Protein AF-A0A5N5GUP9-F1 (afdb_monomer_lite)

Foldseek 3Di:
DDDDDDPPPDPPPPPPPPPPDPCPVVVVVVVVVVVVVVVVVVVVVVVVVVVVVVVVVVVVVVVVVVVVVVVVVVVVVVVVVVVVVVVVVVVVVVVVVVVVVD

Sequence (102 aa):
MEPPPLSGSLNAYPMSSFSYVDSETPLKNIDQVRGKLDYENGVSEYWNHKLMKVEKKFVDLNGKANEKCRGHIESYERSREGKAKMEEKHNKGFEDSRRLTK

Secondary structure (DSSP, 8-state):
-PPPP------------------HHHHHHHHHHHHHHHHHHHHHHHHHHHHHHHHHHHHHHHHHHHHHHHHHHHHHHHHHHHHHHHHHHHHHHHHHHHHHT-

pLDDT: mean 87.95, std 15.72, range [47.66, 98.62]

Organism: NCBI:txid2448454

Radius of gyration: 47.07 Å; chains: 1; bounding box: 59×29×158 Å

Structure (mmCIF, N/CA/C/O backbone):
data_AF-A0A5N5GUP9-F1
#
_entry.id   AF-A0A5N5GUP9-F1
#
loop_
_atom_site.group_PDB
_atom_site.id
_atom_site.type_symbol
_atom_site.label_atom_id
_atom_site.label_alt_id
_atom_site.label_comp_id
_atom_site.label_asym_id
_atom_site.label_entity_id
_atom_site.label_seq_id
_atom_site.pdbx_PDB_ins_code
_atom_site.Cartn_x
_atom_site.Cartn_y
_atom_site.Cartn_z
_atom_site.occupancy
_atom_site.B_iso_or_equiv
_atom_site.auth_seq_id
_atom_site.auth_comp_id
_atom_site.auth_asym_id
_atom_site.auth_atom_id
_atom_site.pdbx_PDB_model_num
ATOM 1 N N . MET A 1 1 ? -18.150 21.727 107.713 1.00 55.50 1 MET A N 1
ATOM 2 C CA . MET A 1 1 ? -17.535 22.022 106.404 1.00 55.50 1 MET A CA 1
ATOM 3 C C . MET A 1 1 ? -17.918 20.878 105.487 1.00 55.50 1 MET A C 1
ATOM 5 O O . MET A 1 1 ? -17.477 19.762 105.720 1.00 55.50 1 MET A O 1
ATOM 9 N N . GLU A 1 2 ? -18.840 21.131 104.568 1.00 54.16 2 GLU A N 1
ATOM 10 C CA . GLU A 1 2 ? -19.415 20.150 103.639 1.00 54.16 2 GLU A CA 1
ATOM 11 C C . GLU A 1 2 ? -18.610 20.189 102.320 1.00 54.16 2 GLU A C 1
ATOM 13 O O . GLU A 1 2 ? -18.193 21.283 101.927 1.00 54.16 2 GLU A O 1
ATOM 18 N N . PRO A 1 3 ? -18.297 19.053 101.665 1.00 68.12 3 PRO A N 1
ATOM 19 C CA . PRO A 1 3 ? -17.501 19.064 100.439 1.00 68.12 3 PRO A CA 1
ATOM 20 C C . PRO A 1 3 ? -18.348 19.534 99.241 1.00 68.12 3 PRO A C 1
ATOM 22 O O . PRO A 1 3 ? -19.548 19.258 99.199 1.00 68.12 3 PRO A O 1
ATOM 25 N N . PRO A 1 4 ? -17.758 20.227 98.247 1.00 68.44 4 PRO A N 1
ATOM 26 C CA . PRO A 1 4 ? -18.506 20.683 97.082 1.00 68.44 4 PRO A CA 1
ATOM 27 C C . PRO A 1 4 ? -18.902 19.492 96.191 1.00 68.44 4 PRO A C 1
ATOM 29 O O . PRO A 1 4 ? -18.161 18.505 96.122 1.00 68.44 4 PRO A O 1
ATOM 32 N N . PRO A 1 5 ? -20.047 19.561 95.486 1.00 63.66 5 PRO A N 1
ATOM 33 C CA . PRO A 1 5 ? -20.489 18.478 94.622 1.00 63.66 5 PRO A CA 1
ATOM 34 C C . PRO A 1 5 ? -19.509 18.293 93.459 1.00 63.66 5 PRO A C 1
ATOM 36 O O . PRO A 1 5 ? -19.117 19.252 92.792 1.00 63.66 5 PRO A O 1
ATOM 39 N N . LEU A 1 6 ? -19.115 17.040 93.221 1.00 60.53 6 LEU A N 1
ATOM 40 C CA . LEU A 1 6 ? -18.308 16.642 92.072 1.00 60.53 6 LEU A CA 1
ATOM 41 C C . LEU A 1 6 ? -19.073 16.986 90.792 1.00 60.53 6 LEU A C 1
ATOM 43 O O . LEU A 1 6 ? -20.119 16.400 90.513 1.00 60.53 6 LEU A O 1
ATOM 47 N N . SER A 1 7 ? -18.540 17.934 90.021 1.00 58.53 7 SER A N 1
ATOM 48 C CA . SER A 1 7 ? -18.992 18.240 88.668 1.00 58.53 7 SER A CA 1
ATOM 49 C C . SER A 1 7 ? -19.037 16.952 87.851 1.00 58.53 7 SER A C 1
ATOM 51 O O . SER A 1 7 ? -18.002 16.414 87.455 1.00 58.53 7 SER A O 1
ATOM 53 N N . GLY A 1 8 ? -20.249 16.455 87.609 1.00 59.50 8 GLY A N 1
ATOM 54 C CA . GLY A 1 8 ? -20.519 15.391 86.658 1.00 59.50 8 GLY A CA 1
ATOM 55 C C . GLY A 1 8 ? -20.174 15.868 85.254 1.00 59.50 8 GLY A C 1
ATOM 56 O O . GLY A 1 8 ? -21.040 16.341 84.524 1.00 59.50 8 GLY A O 1
ATOM 57 N N . SER A 1 9 ? -18.905 15.750 84.869 1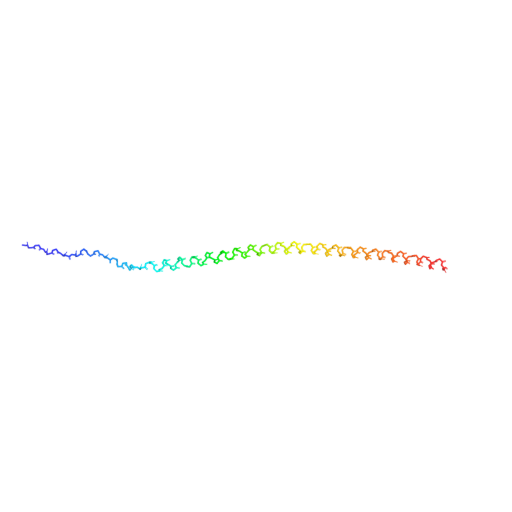.00 54.09 9 SER A N 1
ATOM 58 C CA . SER A 1 9 ? -18.524 15.765 83.464 1.00 54.09 9 SER A CA 1
ATOM 59 C C . SER A 1 9 ? -18.878 14.402 82.897 1.00 54.09 9 SER A C 1
ATOM 61 O O . SER A 1 9 ? -18.135 13.430 83.037 1.00 54.09 9 SER A O 1
ATOM 63 N N . LEU A 1 10 ? -20.061 14.358 82.290 1.00 49.69 10 LEU A N 1
ATOM 64 C CA . LEU A 1 10 ? -20.494 13.346 81.344 1.00 49.69 10 LEU A CA 1
ATOM 65 C C . LEU A 1 10 ? -19.284 12.920 80.500 1.00 49.69 10 LEU A C 1
ATOM 67 O O . LEU A 1 10 ? -18.661 13.754 79.841 1.00 49.69 10 LEU A O 1
ATOM 71 N N . ASN A 1 11 ? -18.933 11.637 80.548 1.00 51.06 11 ASN A N 1
ATOM 72 C CA . ASN A 1 11 ? -17.938 11.041 79.668 1.00 51.06 11 ASN A CA 1
ATOM 73 C C . ASN A 1 11 ? -18.548 10.983 78.257 1.00 51.06 11 ASN A C 1
ATOM 75 O O . ASN A 1 11 ? -18.986 9.938 77.783 1.00 51.06 11 ASN A O 1
ATOM 79 N N . ALA A 1 12 ? -18.698 12.150 77.632 1.00 47.66 12 ALA A N 1
ATOM 80 C CA . ALA A 1 12 ? -19.118 12.285 76.258 1.00 47.66 12 ALA A CA 1
ATOM 81 C C . ALA A 1 12 ? -17.910 11.909 75.406 1.00 47.66 12 ALA A C 1
ATOM 83 O O . ALA A 1 12 ? -17.142 12.765 74.972 1.00 47.66 12 ALA A O 1
ATOM 84 N N . TYR A 1 13 ? -17.733 10.607 75.174 1.00 58.12 13 TYR A N 1
ATOM 85 C CA . TYR A 1 13 ? -17.070 10.179 73.954 1.00 58.12 13 TYR A CA 1
ATOM 86 C C . TYR A 1 13 ? -17.741 10.957 72.821 1.00 58.12 13 TYR A C 1
ATOM 88 O O . TYR A 1 13 ? -18.963 10.841 72.669 1.00 58.12 13 TYR A O 1
ATOM 96 N N . PRO A 1 14 ? -17.010 11.763 72.034 1.00 52.91 14 PRO A N 1
ATOM 97 C CA . PRO A 1 14 ? -17.561 12.181 70.771 1.00 52.91 14 PRO A CA 1
ATOM 98 C C . PRO A 1 14 ? -17.717 10.872 70.000 1.00 52.91 14 PRO A C 1
ATOM 100 O O . PRO A 1 14 ? -16.732 10.305 69.525 1.00 52.91 14 PRO A O 1
ATOM 103 N N . MET A 1 15 ? -18.941 10.340 69.914 1.00 56.41 15 MET A N 1
ATOM 104 C CA . MET A 1 15 ? -19.298 9.500 68.781 1.00 56.41 15 MET A CA 1
ATOM 105 C C . MET A 1 15 ? -19.094 10.417 67.586 1.00 56.41 15 MET A C 1
ATOM 107 O O . MET A 1 15 ? -19.979 11.187 67.214 1.00 56.41 15 MET A O 1
ATOM 111 N N . SER A 1 16 ? -17.858 10.404 67.078 1.00 57.00 16 SER A N 1
ATOM 112 C CA . SER A 1 16 ? -17.495 10.921 65.779 1.00 57.00 16 SER A CA 1
ATOM 113 C C . SER A 1 16 ? -18.569 10.378 64.867 1.00 57.00 16 SER A C 1
ATOM 115 O O . SER A 1 16 ? -18.655 9.165 64.657 1.00 57.00 16 SER A O 1
ATOM 117 N N . SER A 1 17 ? -19.476 11.263 64.463 1.00 59.03 17 SER A N 1
ATOM 118 C CA . SER A 1 17 ? -20.582 10.937 63.582 1.00 59.03 17 SER A CA 1
ATOM 119 C C . SER A 1 17 ? -19.965 10.744 62.209 1.00 59.03 17 SER A C 1
ATOM 121 O O . SER A 1 17 ? -20.052 11.602 61.339 1.00 59.03 17 SER A O 1
ATOM 123 N N . PHE A 1 18 ? -19.233 9.641 62.053 1.00 63.84 18 PHE A N 1
ATOM 124 C CA . PHE A 1 18 ? -18.801 9.160 60.765 1.00 63.84 18 PHE A CA 1
ATOM 125 C C . PHE A 1 18 ? -20.087 8.868 60.013 1.00 63.84 18 PHE A C 1
ATOM 127 O O . PHE A 1 18 ? -20.830 7.951 60.363 1.00 63.84 18 PHE A O 1
ATOM 134 N N . SER A 1 19 ? -20.382 9.696 59.016 1.00 69.00 19 SER A N 1
ATOM 135 C CA . SER A 1 19 ? -21.417 9.395 58.044 1.00 69.00 19 SER A CA 1
ATOM 136 C C . SER A 1 19 ? -21.018 8.081 57.379 1.00 69.00 19 SER A C 1
ATOM 138 O O . SER A 1 19 ? -20.099 8.049 56.559 1.00 69.00 19 SER A O 1
ATOM 140 N N . TYR A 1 20 ? -21.650 6.986 57.791 1.00 68.38 20 TYR A N 1
ATOM 141 C CA . TYR A 1 20 ? -21.522 5.702 57.126 1.00 68.38 20 TYR A CA 1
ATOM 142 C C . TYR A 1 20 ? -22.182 5.846 55.756 1.00 68.38 20 TYR A C 1
ATOM 144 O O . TYR A 1 20 ? -23.405 5.852 55.634 1.00 68.38 20 TYR A O 1
ATOM 152 N N . VAL A 1 21 ? -21.361 6.079 54.735 1.00 70.50 21 VAL A N 1
ATOM 153 C CA . VAL A 1 21 ? -21.811 6.067 53.347 1.00 70.50 21 VAL A CA 1
ATOM 154 C C . VAL A 1 21 ? -21.980 4.605 52.963 1.00 70.50 21 VAL A C 1
ATOM 156 O O . VAL A 1 21 ? -21.020 3.837 53.024 1.00 70.50 21 VAL A O 1
ATOM 159 N N . ASP A 1 22 ? -23.202 4.231 52.596 1.00 76.62 22 ASP A N 1
ATOM 160 C CA . ASP A 1 22 ? -23.496 2.916 52.039 1.00 76.62 22 ASP A CA 1
ATOM 161 C C . ASP A 1 22 ? -22.633 2.693 50.786 1.00 76.62 22 ASP A C 1
ATOM 163 O O . ASP A 1 22 ? -22.781 3.367 49.764 1.00 76.62 22 ASP A O 1
ATOM 167 N N . SER A 1 23 ? -21.654 1.798 50.908 1.00 76.00 23 SER A N 1
ATOM 168 C CA . SER A 1 23 ? -20.617 1.569 49.902 1.00 76.00 23 SER A CA 1
ATOM 169 C C . SER A 1 23 ? -21.041 0.568 48.828 1.00 76.00 23 SER A C 1
ATOM 171 O O . SER A 1 23 ? -20.345 0.428 47.820 1.00 76.00 23 SER A O 1
ATOM 173 N N . GLU A 1 24 ? -22.2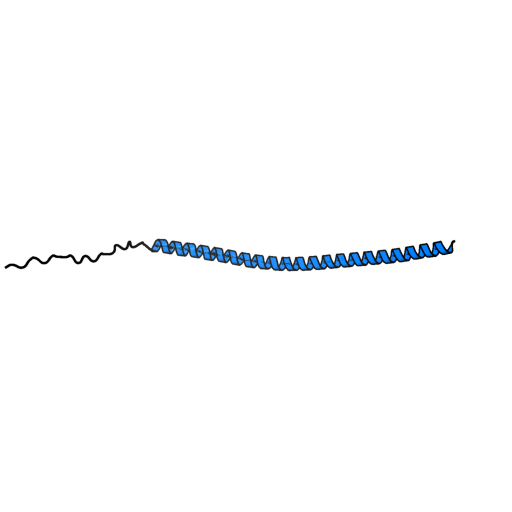01 -0.080 48.978 1.00 79.31 24 GLU A N 1
ATOM 174 C CA . GLU A 1 24 ? -22.660 -1.112 48.050 1.00 79.31 24 GLU A CA 1
ATOM 175 C C . GLU A 1 24 ? -22.965 -0.542 46.653 1.00 79.31 24 GLU A C 1
ATOM 177 O O . GLU A 1 24 ? -22.639 -1.154 45.632 1.00 79.31 24 GLU A O 1
ATOM 182 N N . THR A 1 25 ? -23.544 0.662 46.584 1.00 81.62 25 THR A N 1
ATOM 183 C CA . THR A 1 25 ? -23.857 1.327 45.308 1.00 81.62 25 THR A CA 1
ATOM 184 C C . THR A 1 25 ? -22.617 1.894 44.595 1.00 81.62 25 THR A C 1
ATOM 186 O O . THR A 1 25 ? -22.473 1.627 43.396 1.00 81.62 25 THR A O 1
ATOM 189 N N . PRO A 1 26 ? -21.674 2.588 45.272 1.00 82.88 26 PRO A N 1
ATOM 190 C CA . PRO A 1 26 ? -20.389 2.960 44.681 1.00 82.88 26 PRO A CA 1
ATOM 191 C C . PRO A 1 26 ? -19.583 1.773 44.142 1.00 82.88 26 PRO A C 1
ATOM 193 O O . PRO A 1 26 ? -19.035 1.867 43.046 1.00 82.88 26 PRO A O 1
ATOM 196 N N . LEU A 1 27 ? -19.532 0.649 44.869 1.00 80.19 27 LEU A N 1
ATOM 197 C CA . LEU A 1 27 ? -18.757 -0.530 44.461 1.00 80.19 27 LEU A CA 1
ATOM 198 C C . LEU A 1 27 ? -19.296 -1.162 43.172 1.00 80.19 27 LEU A C 1
ATOM 200 O O . LEU A 1 27 ? -18.529 -1.396 42.240 1.00 80.19 27 LEU A O 1
ATOM 204 N N . LYS A 1 28 ? -20.620 -1.342 43.061 1.00 82.94 28 LYS A N 1
ATOM 205 C CA . LYS A 1 28 ? -21.256 -1.857 41.832 1.00 82.94 28 LYS A CA 1
ATOM 206 C C . LYS A 1 28 ? -20.985 -0.965 40.618 1.00 82.94 28 LYS A C 1
ATOM 208 O O . LYS A 1 28 ? -20.803 -1.470 39.511 1.00 82.94 28 LYS A O 1
ATOM 213 N N . ASN A 1 29 ? -20.943 0.353 40.817 1.00 89.81 29 ASN A N 1
ATOM 214 C CA . ASN A 1 29 ? -20.609 1.298 39.754 1.00 89.81 29 ASN A CA 1
ATOM 215 C C . ASN A 1 29 ? -19.146 1.137 39.300 1.00 89.81 29 ASN A C 1
ATOM 217 O O . ASN A 1 29 ? -18.882 1.068 38.101 1.00 89.81 29 ASN A O 1
ATOM 221 N N . ILE A 1 30 ? -18.208 0.988 40.244 1.00 93.12 30 ILE A N 1
ATOM 222 C CA . ILE A 1 30 ? -16.784 0.772 39.945 1.00 93.12 30 ILE A CA 1
ATOM 223 C C . ILE A 1 30 ? -16.576 -0.518 39.146 1.00 93.12 30 ILE A C 1
ATOM 225 O O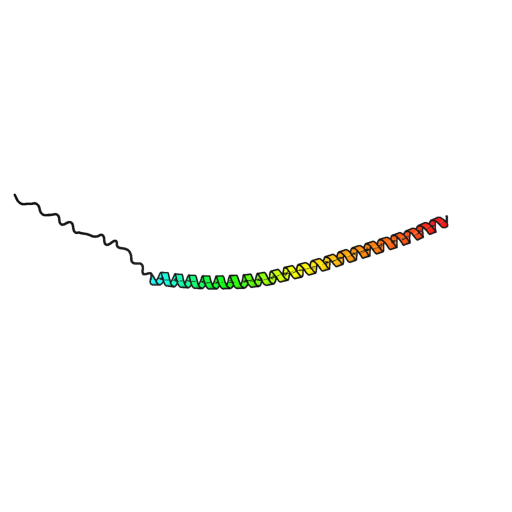 . ILE A 1 30 ? -15.885 -0.491 38.126 1.00 93.12 30 ILE A O 1
ATOM 229 N N . ASP A 1 31 ? -17.200 -1.625 39.552 1.00 93.50 31 ASP A N 1
ATOM 230 C CA . ASP A 1 31 ? -17.084 -2.901 38.837 1.00 93.50 31 ASP A CA 1
ATOM 231 C C . ASP A 1 31 ? -17.645 -2.809 37.412 1.00 93.50 31 ASP A C 1
ATOM 233 O O . ASP A 1 31 ? -17.046 -3.323 36.464 1.00 93.50 31 ASP A O 1
ATOM 237 N N . GLN A 1 32 ? -18.758 -2.092 37.232 1.00 94.75 32 GLN A N 1
ATOM 238 C CA . GLN A 1 32 ? -19.339 -1.852 35.913 1.00 94.75 32 GLN A CA 1
ATOM 239 C C . GLN A 1 32 ? -18.415 -1.013 35.019 1.00 94.75 32 GLN A C 1
ATOM 241 O O . GLN A 1 32 ? -18.209 -1.351 33.849 1.00 94.75 32 GLN A O 1
ATOM 246 N N . VAL A 1 33 ? -17.850 0.074 35.552 1.00 95.69 33 VAL A N 1
ATOM 247 C CA . VAL A 1 33 ? -16.898 0.929 34.825 1.00 95.69 33 VAL A CA 1
ATOM 248 C C . VAL A 1 33 ? -15.646 0.139 34.454 1.00 95.69 33 VAL A C 1
ATOM 250 O O . VAL A 1 33 ? -15.178 0.233 33.319 1.00 95.69 33 VAL A O 1
ATOM 253 N N . ARG A 1 34 ? -15.140 -0.690 35.371 1.00 96.94 34 ARG A N 1
ATOM 254 C CA . ARG A 1 34 ? -13.988 -1.558 35.128 1.00 96.94 34 ARG A CA 1
ATOM 255 C C . ARG A 1 34 ? -14.258 -2.552 34.000 1.00 96.94 34 ARG A C 1
ATOM 257 O O . ARG A 1 34 ? -13.471 -2.617 33.064 1.00 96.94 34 ARG A O 1
ATOM 264 N N . GLY A 1 35 ? -15.394 -3.249 34.028 1.00 96.81 35 GLY A N 1
ATOM 265 C CA . GLY A 1 35 ? -15.759 -4.185 32.960 1.00 96.81 35 GLY A CA 1
ATOM 266 C C . GLY A 1 35 ? -15.886 -3.510 31.590 1.00 96.81 35 GLY A C 1
ATOM 267 O O . GLY A 1 35 ? -15.491 -4.082 30.573 1.00 96.81 35 GLY A O 1
ATOM 268 N N . LYS A 1 36 ? -16.383 -2.266 31.551 1.00 97.31 36 LYS A N 1
ATOM 269 C CA . LYS A 1 36 ? -16.438 -1.473 30.317 1.00 97.31 36 LYS A CA 1
ATOM 270 C C . LYS A 1 36 ? -15.038 -1.127 29.797 1.00 97.31 36 LYS A C 1
ATOM 272 O O . LYS A 1 36 ? -14.794 -1.287 28.603 1.00 97.31 36 LYS A O 1
ATOM 277 N N . LEU A 1 37 ? -14.130 -0.694 30.673 1.00 97.62 37 LEU A N 1
ATOM 278 C CA . LEU A 1 37 ? -12.741 -0.399 30.307 1.00 97.62 37 LEU A CA 1
ATOM 279 C C . LEU A 1 37 ? -12.006 -1.643 29.798 1.00 97.62 37 LEU A C 1
ATOM 281 O O . LEU A 1 37 ? -11.314 -1.559 28.788 1.00 97.62 37 LEU A O 1
ATOM 285 N N . ASP A 1 38 ? -12.197 -2.795 30.442 1.00 98.06 38 ASP A N 1
ATOM 286 C CA . ASP A 1 38 ? -11.578 -4.056 30.022 1.00 98.06 38 ASP A CA 1
ATOM 287 C C . ASP A 1 38 ? -12.040 -4.459 28.608 1.00 98.06 38 ASP A C 1
ATOM 289 O O . ASP A 1 38 ? -11.228 -4.848 27.764 1.00 98.06 38 ASP A O 1
ATOM 293 N N . TYR A 1 39 ? -13.337 -4.304 28.312 1.00 97.56 39 TYR A N 1
ATOM 294 C CA . TYR A 1 39 ? -13.881 -4.543 26.974 1.00 97.56 39 TYR A CA 1
ATOM 295 C C . TYR A 1 39 ? -13.307 -3.572 25.934 1.00 97.56 39 TYR A C 1
ATOM 297 O O . TYR A 1 39 ? -12.847 -4.001 24.875 1.00 97.56 39 TYR A O 1
ATOM 305 N N . GLU A 1 40 ? -13.311 -2.270 26.227 1.00 97.62 40 GLU A N 1
ATOM 306 C CA . GLU A 1 40 ? -12.770 -1.247 25.326 1.00 97.62 40 GLU A CA 1
ATOM 307 C C . GLU A 1 40 ? -11.275 -1.465 25.056 1.00 97.62 40 GLU A C 1
ATOM 309 O O . GLU A 1 40 ? -10.835 -1.368 23.905 1.00 97.62 40 GLU A O 1
ATOM 314 N N . ASN A 1 41 ? -10.506 -1.846 26.080 1.00 98.12 41 ASN A N 1
ATOM 315 C CA . ASN A 1 41 ? -9.098 -2.193 25.933 1.00 98.12 41 ASN A CA 1
ATOM 316 C C . ASN A 1 41 ? -8.913 -3.417 25.021 1.00 98.12 41 ASN A C 1
ATOM 318 O O . ASN A 1 41 ? -8.128 -3.363 24.075 1.00 98.12 41 ASN A O 1
ATOM 322 N N . GLY A 1 42 ? -9.698 -4.480 25.221 1.00 98.31 42 GLY A N 1
ATOM 323 C CA . GLY A 1 42 ? -9.660 -5.664 24.356 1.00 98.31 42 GLY A CA 1
ATOM 324 C C . GLY A 1 42 ? -10.006 -5.357 22.893 1.00 98.31 42 GLY A C 1
ATOM 325 O O . GLY A 1 42 ? -9.366 -5.869 21.970 1.00 98.31 42 GLY A O 1
ATOM 326 N N . VAL A 1 43 ? -10.978 -4.469 22.655 1.00 98.25 43 VAL A N 1
ATOM 327 C CA . VAL A 1 43 ? -11.318 -3.994 21.304 1.00 98.25 43 VAL A CA 1
ATOM 328 C C . VAL A 1 43 ? -10.148 -3.220 20.687 1.00 98.25 43 VAL A C 1
ATOM 330 O O . VAL A 1 43 ? -9.801 -3.463 19.529 1.00 98.25 43 VAL A O 1
ATOM 333 N N . SER A 1 44 ? -9.513 -2.326 21.449 1.00 98.12 44 SER A N 1
ATOM 334 C CA . SER A 1 44 ? -8.344 -1.556 21.002 1.00 98.12 44 SER A CA 1
ATOM 335 C C . SER A 1 44 ? -7.170 -2.464 20.620 1.00 98.12 44 SER A C 1
ATOM 337 O O . SER A 1 44 ? -6.622 -2.352 19.521 1.00 98.12 44 SER A O 1
ATOM 339 N N . GLU A 1 45 ? -6.827 -3.433 21.471 1.00 98.38 45 GLU A N 1
ATOM 340 C CA . GLU A 1 45 ? -5.7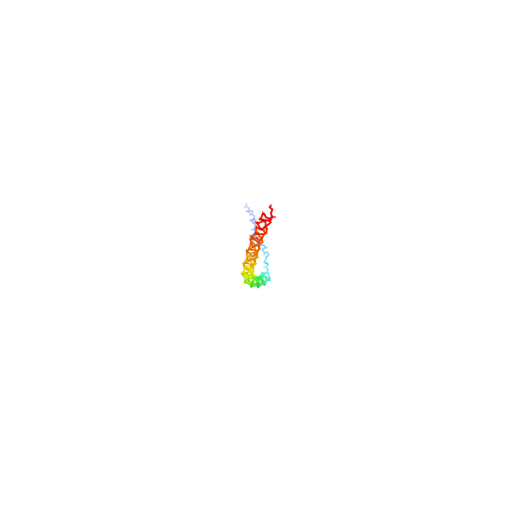64 -4.410 21.213 1.00 98.38 45 GLU A CA 1
ATOM 341 C C . GLU A 1 45 ? -6.034 -5.240 19.950 1.00 98.38 45 GLU A C 1
ATOM 343 O O . GLU A 1 45 ? -5.145 -5.409 19.105 1.00 98.38 45 GLU A O 1
ATOM 348 N N . TYR A 1 46 ? -7.277 -5.702 19.771 1.00 98.00 46 TYR A N 1
ATOM 349 C CA . TYR A 1 46 ? -7.691 -6.433 18.575 1.00 98.00 46 TYR A CA 1
ATOM 350 C C . TYR A 1 46 ? -7.472 -5.610 17.298 1.00 98.00 46 TYR A C 1
ATOM 352 O O . TYR A 1 46 ? -6.894 -6.108 16.320 1.00 98.00 46 TYR A O 1
ATOM 360 N N . TRP A 1 47 ? -7.907 -4.347 17.298 1.00 98.62 47 TRP A N 1
ATOM 361 C CA . TRP A 1 47 ? -7.743 -3.461 16.148 1.00 98.62 47 TRP A CA 1
ATOM 362 C C . TRP A 1 47 ? -6.280 -3.116 15.883 1.00 98.62 47 TRP A C 1
ATOM 364 O O . TRP A 1 47 ? -5.866 -3.173 14.726 1.00 98.62 47 TRP A O 1
ATOM 374 N N . ASN A 1 48 ? -5.480 -2.859 16.918 1.00 98.38 48 ASN A N 1
ATOM 375 C CA . ASN A 1 48 ? -4.047 -2.589 16.782 1.00 98.38 48 ASN A CA 1
ATOM 376 C C . ASN A 1 48 ? -3.304 -3.761 16.137 1.00 98.38 48 ASN A C 1
ATOM 378 O O . ASN A 1 48 ? -2.533 -3.579 15.194 1.00 98.38 48 ASN A O 1
ATOM 382 N N . HIS A 1 49 ? -3.583 -4.989 16.569 1.00 98.00 49 HIS A N 1
ATOM 383 C CA . HIS A 1 49 ? -2.996 -6.175 15.954 1.00 98.00 49 HIS A CA 1
ATOM 384 C C . HIS A 1 49 ? -3.426 -6.344 14.484 1.00 98.00 49 HIS A C 1
ATOM 386 O O . HIS A 1 49 ? -2.616 -6.717 13.626 1.00 98.00 49 HIS A O 1
ATOM 392 N N . LYS A 1 50 ? -4.692 -6.050 14.163 1.00 97.94 50 LYS A N 1
ATOM 393 C CA . LYS A 1 50 ? -5.191 -6.090 12.782 1.00 97.94 50 LYS A CA 1
ATOM 394 C C . LYS A 1 50 ? -4.528 -5.016 11.915 1.00 97.94 50 LYS A C 1
ATOM 396 O O . LYS A 1 50 ? -4.137 -5.321 10.788 1.00 97.94 50 LYS A O 1
ATOM 401 N N . LEU A 1 51 ? -4.347 -3.811 12.453 1.00 98.44 51 LEU A N 1
ATOM 402 C CA . LEU A 1 51 ? -3.673 -2.697 11.792 1.00 98.44 51 LEU A CA 1
ATOM 403 C C . LEU A 1 51 ? -2.208 -3.033 11.502 1.00 98.44 51 LEU A C 1
ATOM 405 O O . LEU A 1 51 ? -1.800 -2.968 10.347 1.00 98.44 51 LEU A O 1
ATOM 409 N N . MET A 1 52 ? -1.464 -3.526 12.496 1.00 98.19 52 MET A N 1
ATOM 410 C CA . MET A 1 52 ? -0.065 -3.951 12.340 1.00 98.19 52 MET A CA 1
ATOM 411 C C . MET A 1 52 ? 0.117 -4.999 11.233 1.00 98.19 52 MET A C 1
ATOM 413 O O . MET A 1 52 ? 1.068 -4.953 10.449 1.00 98.19 52 MET A O 1
ATOM 417 N N . LYS A 1 53 ? -0.819 -5.951 11.114 1.00 98.19 53 LYS A N 1
ATOM 418 C CA . LYS A 1 53 ? -0.799 -6.945 10.028 1.00 98.19 53 LYS A CA 1
ATOM 419 C C . LYS A 1 53 ? -1.003 -6.321 8.651 1.00 98.19 53 LYS A C 1
ATOM 421 O O . LYS A 1 53 ? -0.377 -6.770 7.689 1.00 98.19 53 LYS A O 1
ATOM 426 N N . VAL A 1 54 ? -1.902 -5.346 8.540 1.00 98.56 54 VAL A N 1
ATOM 427 C CA . VAL A 1 54 ? -2.167 -4.640 7.280 1.00 98.56 54 VAL A CA 1
ATOM 428 C C . VAL A 1 54 ? -0.979 -3.757 6.912 1.00 98.56 54 VAL A C 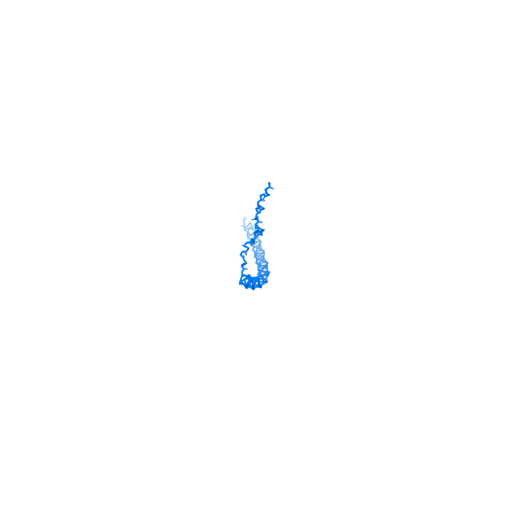1
ATOM 430 O O . VAL A 1 54 ? -0.509 -3.833 5.780 1.00 98.56 54 VAL A O 1
ATOM 433 N N . GLU A 1 55 ? -0.440 -3.005 7.867 1.00 98.62 55 GLU A N 1
ATOM 434 C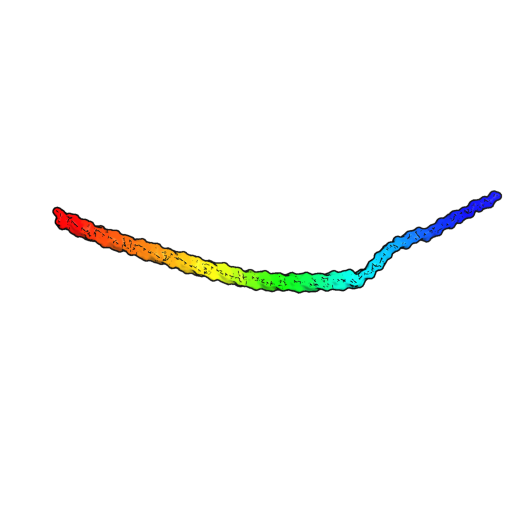 CA . GLU A 1 55 ? 0.719 -2.133 7.679 1.00 98.62 55 GLU A CA 1
ATOM 435 C C . GLU A 1 55 ? 1.942 -2.916 7.191 1.00 98.62 55 GLU A C 1
ATOM 437 O O . GLU A 1 55 ? 2.540 -2.563 6.176 1.00 98.62 55 GLU A O 1
ATOM 442 N N . LYS A 1 56 ? 2.253 -4.059 7.817 1.00 98.44 56 LYS A N 1
ATOM 443 C CA . LYS A 1 56 ? 3.356 -4.923 7.370 1.00 98.44 56 LYS A CA 1
ATOM 444 C C . LYS A 1 56 ? 3.194 -5.375 5.915 1.00 98.44 56 LYS A C 1
ATOM 446 O O . LYS A 1 56 ? 4.162 -5.372 5.156 1.00 98.44 56 LYS A O 1
ATOM 451 N N . LYS A 1 57 ? 1.979 -5.770 5.516 1.00 98.50 57 LYS A N 1
ATOM 452 C CA . LYS A 1 57 ? 1.690 -6.156 4.125 1.00 98.50 57 LYS A CA 1
ATOM 453 C C . LYS A 1 57 ? 1.814 -4.969 3.175 1.00 98.50 57 LYS A C 1
ATOM 455 O O . LYS A 1 57 ? 2.324 -5.131 2.073 1.00 98.50 57 LYS A O 1
ATOM 460 N N . PHE A 1 58 ? 1.356 -3.795 3.596 1.00 98.62 58 PHE A N 1
ATOM 461 C CA . PHE A 1 58 ? 1.455 -2.577 2.806 1.00 98.62 58 PHE A CA 1
ATOM 462 C C . PHE A 1 58 ? 2.915 -2.196 2.543 1.00 98.62 58 PHE A C 1
ATOM 464 O O . PHE A 1 58 ? 3.279 -1.956 1.395 1.00 98.62 58 PHE A O 1
ATOM 471 N N . VAL A 1 59 ? 3.767 -2.228 3.571 1.00 98.56 59 VAL A N 1
ATOM 472 C CA . VAL A 1 59 ? 5.206 -1.951 3.439 1.00 98.56 59 VAL A CA 1
ATOM 473 C C . VAL A 1 59 ? 5.885 -2.939 2.483 1.00 98.56 59 VAL A C 1
ATOM 475 O O . VAL A 1 59 ? 6.639 -2.507 1.613 1.00 98.56 59 VAL A O 1
ATOM 478 N N . ASP A 1 60 ? 5.585 -4.240 2.577 1.00 98.62 60 ASP A N 1
ATOM 479 C CA . ASP A 1 60 ? 6.132 -5.260 1.664 1.00 98.62 60 ASP A CA 1
ATOM 480 C C . ASP A 1 60 ? 5.712 -5.024 0.202 1.00 98.62 60 ASP A C 1
ATOM 482 O O . ASP A 1 60 ? 6.544 -5.026 -0.708 1.00 98.62 60 ASP A O 1
ATOM 486 N N . LEU A 1 61 ? 4.423 -4.761 -0.033 1.00 98.62 61 LEU A N 1
ATOM 487 C CA . LEU A 1 61 ? 3.909 -4.463 -1.372 1.00 98.62 61 LEU A CA 1
ATOM 488 C C . LEU A 1 61 ? 4.513 -3.177 -1.942 1.00 98.62 61 LEU A C 1
ATOM 490 O O . LEU A 1 61 ? 4.885 -3.148 -3.115 1.00 98.62 61 LEU A O 1
ATOM 494 N N . ASN A 1 62 ? 4.651 -2.140 -1.115 1.00 98.56 62 ASN A N 1
ATOM 495 C CA . ASN A 1 62 ? 5.283 -0.888 -1.507 1.00 98.56 62 ASN A CA 1
ATOM 496 C C . ASN A 1 62 ? 6.762 -1.102 -1.872 1.00 98.56 62 ASN A C 1
ATOM 498 O O . ASN A 1 62 ? 7.232 -0.587 -2.884 1.00 98.56 62 ASN A O 1
ATOM 502 N N . GLY A 1 63 ? 7.483 -1.928 -1.106 1.00 98.56 63 GLY A N 1
ATOM 503 C CA . GLY A 1 63 ? 8.856 -2.325 -1.419 1.00 98.56 63 GLY A CA 1
ATOM 504 C C . GLY A 1 63 ? 8.972 -2.998 -2.790 1.00 98.56 63 GLY A C 1
ATOM 505 O O . GLY A 1 63 ? 9.760 -2.559 -3.628 1.00 98.56 63 GLY A O 1
ATOM 506 N N . LYS A 1 64 ? 8.124 -3.998 -3.059 1.00 98.56 64 LYS A N 1
ATOM 507 C CA . LYS A 1 64 ? 8.079 -4.708 -4.352 1.00 98.56 64 LYS A CA 1
ATOM 508 C C . LYS A 1 64 ? 7.729 -3.787 -5.517 1.00 98.56 64 LYS A C 1
ATOM 510 O O . LYS A 1 64 ? 8.328 -3.886 -6.588 1.00 98.56 64 LYS A O 1
ATOM 515 N N . ALA A 1 65 ? 6.764 -2.890 -5.321 1.00 98.38 65 ALA A N 1
ATOM 516 C CA . ALA A 1 65 ? 6.386 -1.909 -6.331 1.00 98.38 65 ALA A CA 1
ATOM 517 C C . ALA A 1 65 ? 7.558 -0.971 -6.655 1.00 98.38 65 ALA A C 1
ATOM 519 O O . ALA A 1 65 ? 7.880 -0.781 -7.826 1.00 98.38 65 ALA A O 1
ATOM 520 N N . ASN A 1 66 ? 8.246 -0.460 -5.632 1.00 98.19 66 ASN A N 1
ATOM 521 C CA . ASN A 1 66 ? 9.398 0.423 -5.802 1.00 98.19 66 ASN A CA 1
ATOM 522 C C . ASN A 1 66 ? 10.571 -0.270 -6.498 1.00 98.19 66 ASN A C 1
ATOM 524 O O . ASN A 1 66 ? 11.188 0.316 -7.386 1.00 98.19 66 ASN A O 1
ATOM 528 N N . GLU A 1 67 ? 10.866 -1.519 -6.143 1.00 98.25 67 GLU A N 1
ATOM 529 C CA . GLU A 1 67 ? 11.900 -2.306 -6.816 1.00 98.25 67 GLU A CA 1
ATOM 530 C C . GLU A 1 67 ? 11.577 -2.514 -8.299 1.00 98.25 67 GLU A C 1
ATOM 532 O O . GLU A 1 67 ? 12.426 -2.276 -9.160 1.00 98.25 67 GLU A O 1
ATOM 537 N N . LYS A 1 68 ? 10.327 -2.874 -8.609 1.00 98.12 68 LYS A N 1
ATOM 538 C CA . LYS A 1 68 ? 9.875 -3.034 -9.991 1.00 98.12 68 LYS A CA 1
ATOM 539 C C . LYS A 1 68 ? 9.972 -1.721 -10.772 1.00 98.12 68 LYS A C 1
ATOM 541 O O . LYS A 1 68 ? 10.484 -1.716 -11.890 1.00 98.12 68 LYS A O 1
ATOM 546 N N . CYS A 1 69 ? 9.516 -0.610 -10.192 1.00 98.06 69 CYS A N 1
ATOM 547 C CA . CYS A 1 69 ? 9.623 0.715 -10.804 1.00 98.06 69 CYS A CA 1
ATOM 548 C C . CYS A 1 69 ? 11.081 1.093 -11.081 1.00 98.06 69 CYS A C 1
ATOM 550 O O . CYS A 1 69 ? 11.394 1.527 -12.189 1.00 98.06 69 CYS A O 1
ATOM 552 N N . ARG A 1 70 ? 11.982 0.866 -10.119 1.00 98.25 70 ARG A N 1
ATOM 553 C CA . ARG A 1 70 ? 13.417 1.118 -10.292 1.00 98.25 70 ARG A CA 1
ATOM 554 C C . ARG A 1 70 ? 13.991 0.307 -11.455 1.00 98.25 70 ARG A C 1
ATOM 556 O O . ARG A 1 70 ? 14.624 0.882 -12.333 1.00 98.25 70 ARG A O 1
ATOM 563 N N . GLY A 1 71 ? 13.690 -0.991 -11.523 1.00 98.31 71 GLY A N 1
ATOM 564 C CA . GLY A 1 71 ? 14.139 -1.845 -12.627 1.00 98.31 71 GLY A CA 1
ATOM 565 C C . GLY A 1 71 ? 13.636 -1.382 -14.001 1.00 98.31 71 GLY A C 1
ATOM 566 O O . GLY A 1 71 ? 14.378 -1.426 -14.982 1.00 98.31 71 GLY A O 1
ATOM 567 N N . HIS A 1 72 ? 12.398 -0.881 -14.085 1.00 98.31 72 HIS A N 1
ATOM 568 C CA . HIS A 1 72 ? 11.872 -0.295 -15.323 1.00 98.31 72 HIS A CA 1
ATOM 569 C C . HIS A 1 72 ? 12.611 0.983 -15.733 1.00 98.31 72 HIS A C 1
ATOM 571 O O . HIS A 1 72 ? 12.921 1.138 -16.914 1.00 98.31 72 HIS A O 1
ATOM 577 N N . ILE A 1 73 ? 12.914 1.872 -14.782 1.00 98.44 73 ILE A N 1
ATOM 578 C CA . ILE A 1 73 ? 13.667 3.108 -15.040 1.00 98.44 73 ILE A CA 1
ATOM 579 C C . ILE A 1 73 ? 15.072 2.771 -15.550 1.00 98.44 73 ILE A C 1
ATOM 581 O O . ILE A 1 73 ? 15.458 3.234 -16.621 1.00 98.44 73 ILE A O 1
ATOM 585 N N . GLU A 1 74 ? 15.793 1.889 -14.855 1.00 98.31 74 GLU A N 1
ATOM 586 C CA . GLU A 1 74 ? 17.140 1.459 -15.253 1.00 98.31 74 GLU A CA 1
ATOM 587 C C . GLU A 1 74 ? 17.149 0.814 -16.650 1.00 98.31 74 GLU A C 1
ATOM 589 O O . GLU A 1 74 ? 18.027 1.075 -17.476 1.00 98.31 74 GLU A O 1
ATOM 594 N N . SER A 1 75 ? 16.151 -0.026 -16.946 1.00 98.38 75 SER A N 1
ATOM 595 C CA . SER A 1 75 ? 15.997 -0.646 -18.265 1.00 98.38 75 SER A CA 1
ATOM 596 C C . SER A 1 75 ? 15.742 0.393 -19.360 1.00 98.38 75 SER A C 1
ATOM 598 O O . SER A 1 75 ? 16.349 0.321 -20.435 1.00 98.38 75 SER A O 1
ATOM 600 N N . TYR A 1 76 ? 14.879 1.373 -19.087 1.00 98.12 76 TYR A N 1
ATOM 601 C CA . TYR A 1 76 ? 14.565 2.456 -20.011 1.00 98.12 76 TYR A CA 1
ATOM 602 C C . TYR A 1 76 ? 15.791 3.327 -20.310 1.00 98.12 76 TYR A C 1
ATOM 604 O O . TYR A 1 76 ? 16.089 3.585 -21.478 1.00 98.12 76 TYR A O 1
ATOM 612 N N . GLU A 1 77 ? 16.543 3.723 -19.283 1.00 98.12 77 GLU A N 1
ATOM 613 C CA . GLU A 1 77 ? 17.769 4.511 -19.438 1.00 98.12 77 GLU A CA 1
ATOM 614 C C . GLU A 1 77 ? 18.823 3.765 -20.257 1.00 98.12 77 GLU A C 1
ATOM 616 O O . GLU A 1 77 ? 19.358 4.318 -21.220 1.00 98.12 77 GLU A O 1
ATOM 621 N N . ARG A 1 78 ? 19.043 2.476 -19.967 1.00 98.31 78 ARG A N 1
ATOM 622 C CA . ARG A 1 78 ? 19.969 1.634 -20.737 1.00 98.31 78 ARG A CA 1
ATOM 623 C C . ARG A 1 78 ? 19.557 1.519 -22.205 1.00 98.31 78 ARG A C 1
ATOM 625 O O . ARG A 1 78 ? 20.403 1.583 -23.096 1.00 98.31 78 ARG A O 1
ATOM 632 N N . SER A 1 79 ? 18.260 1.354 -22.474 1.00 97.88 79 SER A N 1
ATOM 633 C CA . SER A 1 79 ? 17.736 1.317 -23.845 1.00 97.88 79 SER A CA 1
ATOM 634 C C . SER A 1 79 ? 17.971 2.643 -24.570 1.00 97.88 79 SER A C 1
ATOM 636 O O . SER A 1 79 ? 18.417 2.656 -25.720 1.00 97.88 79 SER A O 1
ATOM 638 N N . ARG A 1 80 ? 17.721 3.766 -23.888 1.00 97.75 80 ARG A N 1
ATOM 639 C CA . ARG A 1 80 ? 17.933 5.112 -24.423 1.00 97.75 80 ARG A CA 1
ATOM 640 C C . ARG A 1 80 ? 19.404 5.367 -24.750 1.00 97.75 80 ARG A C 1
ATOM 642 O O . ARG A 1 80 ? 19.701 5.850 -25.840 1.00 97.75 80 ARG A O 1
ATOM 649 N N . GLU A 1 81 ? 20.314 4.999 -23.854 1.00 97.88 81 GLU A N 1
ATOM 650 C CA . GLU A 1 81 ? 21.758 5.121 -24.075 1.00 97.88 81 GLU A CA 1
ATOM 651 C C . GLU A 1 81 ? 22.220 4.251 -25.256 1.00 97.88 81 GLU A C 1
ATOM 653 O O . GLU A 1 81 ? 22.991 4.698 -26.105 1.00 97.88 81 GLU A O 1
ATOM 658 N N . GLY A 1 82 ? 21.698 3.023 -25.362 1.00 97.19 82 GLY A N 1
ATOM 659 C CA . GLY A 1 82 ? 21.963 2.138 -26.495 1.00 97.19 82 GLY A CA 1
ATOM 660 C C . GLY A 1 82 ? 21.540 2.750 -27.834 1.00 97.19 82 GLY A C 1
ATOM 661 O O . GLY A 1 82 ? 22.309 2.710 -28.794 1.00 97.19 82 GLY A O 1
ATOM 662 N N . LYS A 1 83 ? 20.354 3.371 -27.893 1.00 97.31 83 LYS A N 1
ATOM 663 C CA . LYS A 1 83 ? 19.878 4.079 -29.093 1.00 97.31 83 LYS A CA 1
ATOM 664 C C . LYS A 1 83 ? 20.782 5.256 -29.461 1.00 97.31 83 LYS A C 1
ATOM 666 O O . LYS A 1 83 ? 21.187 5.343 -30.616 1.00 97.31 83 LYS A O 1
ATOM 671 N N . ALA A 1 84 ? 21.156 6.091 -28.489 1.00 97.12 84 ALA A N 1
ATOM 672 C CA . ALA A 1 84 ? 22.037 7.238 -28.722 1.00 97.12 84 ALA A CA 1
ATOM 673 C C . ALA A 1 84 ? 23.403 6.814 -29.296 1.00 97.12 84 ALA A C 1
ATOM 675 O O . ALA A 1 84 ? 23.873 7.396 -30.269 1.00 97.12 84 ALA A O 1
ATOM 676 N N . LYS A 1 85 ? 24.002 5.736 -28.769 1.00 97.25 85 LYS A N 1
ATOM 677 C CA . LYS A 1 85 ? 25.271 5.185 -29.284 1.00 97.25 85 LYS A CA 1
ATOM 678 C C . LYS A 1 85 ? 25.160 4.679 -30.724 1.00 97.25 85 LYS A C 1
ATOM 680 O O . LYS A 1 85 ? 26.110 4.792 -31.495 1.00 97.25 85 LYS A O 1
ATOM 685 N N . MET A 1 86 ? 24.031 4.069 -31.085 1.00 96.00 86 MET A N 1
ATOM 686 C CA . MET A 1 86 ? 23.803 3.584 -32.450 1.00 96.00 86 MET A CA 1
ATOM 687 C C . MET A 1 86 ? 23.605 4.744 -33.431 1.00 96.00 86 MET A C 1
ATOM 689 O O . MET A 1 86 ? 24.163 4.713 -34.526 1.00 96.00 86 MET A O 1
ATOM 693 N N . GLU A 1 87 ? 22.871 5.779 -33.024 1.00 96.88 87 GLU A N 1
ATOM 694 C CA . GLU A 1 87 ? 22.673 7.003 -33.803 1.00 96.88 87 GLU A CA 1
ATOM 695 C C . GLU A 1 87 ? 23.989 7.768 -34.016 1.00 96.88 87 GLU A C 1
ATOM 697 O O . GLU A 1 87 ? 24.302 8.155 -35.139 1.00 96.88 87 GLU A O 1
ATOM 702 N N . GLU A 1 88 ? 24.819 7.901 -32.978 1.00 97.06 88 GLU A N 1
ATOM 703 C CA . GLU A 1 88 ? 26.146 8.520 -33.080 1.00 97.06 88 GLU A CA 1
ATOM 704 C C . GLU A 1 88 ? 27.048 7.781 -34.082 1.00 97.06 88 GLU A C 1
ATOM 706 O O . GLU A 1 88 ? 27.663 8.401 -34.953 1.00 97.06 88 GLU A O 1
ATOM 711 N N . LYS A 1 89 ? 27.088 6.441 -34.013 1.00 96.81 89 LYS A N 1
ATOM 712 C CA . LYS A 1 89 ? 27.843 5.611 -34.967 1.00 96.81 89 LYS A CA 1
ATOM 713 C C . LYS A 1 89 ? 27.352 5.792 -36.400 1.00 96.81 89 LYS A C 1
ATOM 715 O O . LYS A 1 89 ? 28.170 5.900 -37.312 1.00 96.81 89 LYS A O 1
ATOM 720 N N . HIS A 1 90 ? 26.036 5.818 -36.591 1.00 96.44 90 HIS A N 1
ATOM 721 C CA . HIS A 1 90 ? 25.427 6.033 -37.896 1.00 96.44 90 HIS A CA 1
ATOM 722 C C . HIS A 1 90 ? 25.821 7.406 -38.458 1.00 96.44 90 HIS A C 1
ATOM 724 O O . HIS A 1 90 ? 26.370 7.485 -39.555 1.00 96.44 90 HIS A O 1
ATOM 730 N N . ASN A 1 91 ? 25.653 8.473 -37.675 1.00 96.81 91 ASN A N 1
ATOM 731 C CA . ASN A 1 91 ? 25.979 9.842 -38.085 1.00 96.81 91 ASN A CA 1
ATOM 732 C C . ASN A 1 91 ? 27.468 10.020 -38.413 1.00 96.81 91 ASN A C 1
ATOM 734 O O . ASN A 1 91 ? 27.807 10.707 -39.377 1.00 96.81 91 ASN A O 1
ATOM 738 N N . LYS A 1 92 ? 28.359 9.349 -37.674 1.00 96.44 92 LYS A N 1
ATOM 739 C CA . LYS A 1 92 ? 29.791 9.334 -37.990 1.00 96.44 92 LYS A CA 1
ATOM 740 C C . LYS A 1 92 ? 30.072 8.738 -39.374 1.00 96.44 92 LYS A C 1
ATOM 742 O O . LYS A 1 92 ? 30.810 9.340 -40.145 1.00 96.44 92 LYS A O 1
ATOM 747 N N . GLY A 1 93 ? 29.444 7.610 -39.720 1.00 95.50 93 GLY A N 1
ATOM 748 C CA . GLY A 1 93 ? 29.598 6.994 -41.045 1.00 95.50 93 GLY A CA 1
ATOM 749 C C . GLY A 1 93 ? 29.112 7.888 -42.194 1.00 95.50 93 GLY A C 1
ATOM 750 O O . GLY A 1 93 ? 29.726 7.919 -43.264 1.00 95.50 93 GLY A O 1
ATOM 751 N N . PHE A 1 94 ? 28.049 8.665 -41.961 1.00 93.31 94 PHE A N 1
ATOM 752 C CA . PHE A 1 94 ? 27.575 9.673 -42.915 1.00 93.31 94 PHE A CA 1
ATOM 753 C C . PHE A 1 94 ? 28.588 10.804 -43.119 1.00 93.31 94 PHE A C 1
ATOM 755 O O . PHE A 1 94 ? 28.881 11.161 -44.261 1.00 93.31 94 PHE A O 1
ATOM 762 N N . GLU A 1 95 ? 29.149 11.353 -42.040 1.00 94.94 95 GLU A N 1
ATOM 763 C CA . GLU A 1 95 ? 30.158 12.414 -42.135 1.00 94.94 95 GLU A CA 1
ATOM 764 C C . GLU A 1 95 ? 31.461 11.932 -42.788 1.00 94.94 95 GLU A C 1
ATOM 766 O O . GLU A 1 95 ? 32.025 12.640 -43.627 1.00 94.94 95 GLU A O 1
ATOM 771 N N . ASP A 1 96 ? 31.907 10.711 -42.486 1.00 95.69 96 ASP A N 1
ATOM 772 C CA . ASP A 1 96 ? 33.078 10.111 -43.133 1.00 95.69 96 ASP A CA 1
ATOM 773 C C . ASP A 1 96 ? 32.851 9.959 -44.650 1.00 95.69 96 ASP A C 1
ATOM 775 O O . ASP A 1 96 ? 33.704 10.346 -45.451 1.00 95.69 96 ASP A O 1
ATOM 779 N N . SER A 1 97 ? 31.663 9.498 -45.059 1.00 94.50 97 SER A N 1
ATOM 780 C CA . SER A 1 97 ? 31.285 9.380 -46.477 1.00 94.50 97 SER A CA 1
ATOM 781 C C . SER A 1 97 ? 31.272 10.738 -47.186 1.00 94.50 97 SER A C 1
ATOM 783 O O . SER A 1 97 ? 31.790 10.875 -48.293 1.00 94.50 97 SER A O 1
ATOM 785 N N . ARG A 1 98 ? 30.733 11.773 -46.530 1.00 93.12 98 ARG A N 1
ATOM 786 C CA . ARG A 1 98 ? 30.659 13.139 -47.067 1.00 93.12 98 ARG A CA 1
ATOM 787 C C . ARG A 1 98 ? 32.040 13.751 -47.320 1.00 93.12 98 ARG A C 1
ATOM 789 O O . ARG A 1 98 ? 32.195 14.536 -48.257 1.00 93.12 98 ARG A O 1
ATOM 796 N N . ARG A 1 99 ? 33.036 13.419 -46.490 1.00 94.19 99 ARG A N 1
ATOM 797 C CA . ARG A 1 99 ? 34.424 13.888 -46.645 1.00 94.19 99 ARG A CA 1
ATOM 798 C C . ARG A 1 99 ? 35.135 13.254 -47.837 1.00 94.19 99 ARG A C 1
ATOM 800 O O . ARG A 1 99 ? 35.963 13.923 -48.432 1.00 94.19 99 ARG A O 1
ATOM 807 N N . LEU A 1 100 ? 34.805 12.012 -48.193 1.00 93.06 100 LEU A N 1
ATOM 808 C CA . LEU A 1 100 ? 35.421 11.303 -49.325 1.00 93.06 100 LEU A CA 1
ATOM 809 C C . LEU A 1 100 ? 34.960 11.820 -50.695 1.00 93.06 100 LEU A C 1
ATOM 811 O O . LEU A 1 100 ? 35.623 11.581 -51.697 1.00 93.06 100 LEU A O 1
ATOM 815 N N . THR A 1 101 ? 33.822 12.510 -50.746 1.00 92.38 101 THR A N 1
ATOM 816 C CA . THR A 1 101 ? 33.262 13.092 -51.977 1.00 92.38 101 THR A CA 1
ATOM 817 C C . THR A 1 101 ? 33.670 14.551 -52.231 1.00 92.38 101 THR A C 1
ATOM 819 O O . THR A 1 101 ? 33.151 15.161 -53.165 1.00 92.38 101 THR A O 1
ATOM 822 N N . LYS A 1 102 ? 34.545 15.129 -51.399 1.00 74.25 102 LYS A N 1
ATOM 823 C CA . LYS A 1 102 ? 35.121 16.473 -51.572 1.00 74.25 102 LYS A CA 1
ATOM 824 C C . LYS A 1 102 ? 36.582 16.376 -51.979 1.00 74.25 102 LYS A C 1
ATOM 826 O O . LYS A 1 102 ? 36.994 17.241 -52.779 1.00 74.25 102 LYS A O 1
#